Protein AF-A0A1J3JEP8-F1 (afdb_monomer)

Mean predicted aligned error: 2.67 Å

Radius of gyration: 11.99 Å; Cα contacts (8 Å, |Δi|>4): 236; chains: 1; bounding box: 28×28×23 Å

Sequence (93 aa):
DLSGLIGAVNLERLNLKGCTELKILTEEMLQSMTSLVYLNLRSCTSLTSLPKSNMKSLKTLILSGCSSLEEFQMIADNLEALYLEGTALKELP

Nearest PDB structures (foldseek):
  4nkh-assembly2_B  TM=6.931E-01  e=1.834E-01  Salmonella enterica subsp. enterica serovar Typhimurium str. 14028S
  8glv-assembly1_EM  TM=4.695E-01  e=2.590E-01  Chlamydomonas reinhardtii
  7xw7-assembly1_R  TM=6.629E-01  e=2.172E+00  Homo sapiens
  7t9m-assembly1_R  TM=3.738E-01  e=9.170E-01  Homo sapiens
  3bz5-assembly1_A  TM=2.228E-01  e=2.590E-01  unclassified

Secondary structure (DSSP, 8-state):
--GGGTT-TT--EEE-TT-TT-----HHHHHH-TT--EEE-TT-TT--EE-S-B-TT--EEE-TT-TT--EE--B-TT--EEE-TT---SS--

Organism: Noccaea caerulescens (NCBI:txid107243)

Solvent-accessible surface area (backbone atoms only — not comparable to full-atom values): 4785 Å² total; per-residue (Å²): 135,68,72,90,48,53,67,39,42,81,44,39,70,48,80,47,61,57,40,40,85,43,43,74,60,56,39,69,43,56,53,32,28,59,43,26,30,34,42,32,36,30,37,14,38,46,21,38,45,47,39,68,34,70,37,71,47,23,28,35,44,34,36,32,38,11,53,42,23,57,47,78,47,61,44,46,92,52,55,76,45,80,39,58,60,56,37,49,52,88,66,88,126

Foldseek 3Di:
DCVVQQQVCQDAEDAPAQCLVDAEDDQRNQQNPQNHAYDHHHQNCNHQEYDQHENANHAEYHHAQVQNHAYYRYHYPNHNYYHCHNYPHPDDD

InterPro domains:
  IPR032675 Leucine-rich repeat domain superfamily [G3DSA:3.80.10.10] (1-84)

Structure (mmCIF, N/CA/C/O backbone):
data_AF-A0A1J3JEP8-F1
#
_entry.id   AF-A0A1J3JEP8-F1
#
loop_
_atom_site.group_PDB
_atom_site.id
_atom_site.type_symbol
_atom_site.label_atom_id
_atom_site.label_alt_id
_atom_site.label_comp_id
_atom_site.label_asym_id
_atom_site.label_entity_id
_atom_site.label_seq_id
_atom_site.pdbx_PDB_ins_code
_atom_site.Cartn_x
_atom_site.Cartn_y
_atom_site.Cartn_z
_atom_site.occupancy
_atom_site.B_iso_or_equiv
_atom_site.auth_seq_id
_atom_site.auth_comp_id
_atom_site.auth_asym_id
_atom_site.auth_atom_id
_atom_site.pdbx_PDB_model_num
ATOM 1 N N . ASP A 1 1 ? 2.282 -14.088 4.703 1.00 70.94 1 ASP A N 1
ATOM 2 C CA . ASP A 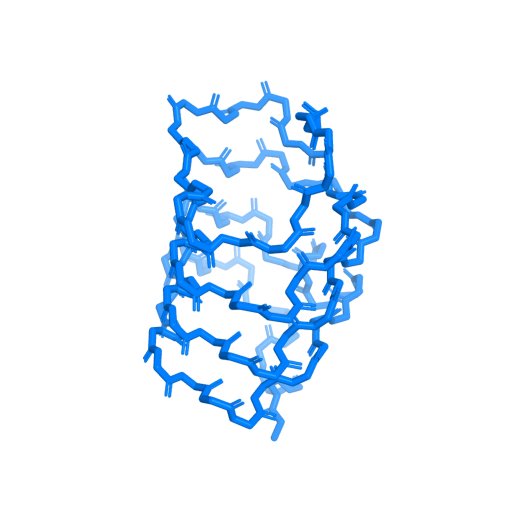1 1 ? 2.637 -12.657 4.554 1.00 70.94 1 ASP A CA 1
ATOM 3 C C . ASP A 1 1 ? 2.92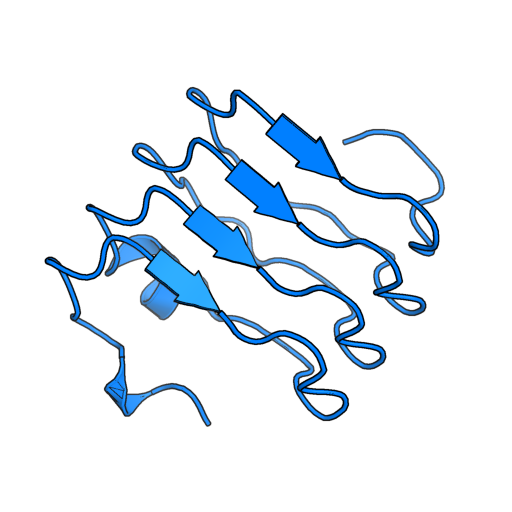2 -12.377 3.074 1.00 70.94 1 ASP A C 1
ATOM 5 O O . ASP A 1 1 ? 2.689 -13.262 2.258 1.00 70.94 1 ASP A O 1
ATOM 9 N N . LEU A 1 2 ? 3.357 -11.165 2.717 1.00 83.94 2 LEU A N 1
ATOM 10 C CA . LEU A 1 2 ? 3.680 -10.772 1.337 1.00 83.94 2 LEU A CA 1
ATOM 11 C C . LEU A 1 2 ? 5.199 -10.719 1.069 1.00 83.94 2 LEU A C 1
ATOM 13 O O . LEU A 1 2 ? 5.621 -10.169 0.056 1.00 83.94 2 LEU A O 1
ATOM 17 N N . SER A 1 3 ? 6.028 -11.288 1.952 1.00 86.38 3 SER A N 1
ATOM 18 C CA . SER A 1 3 ? 7.498 -11.204 1.866 1.00 86.38 3 SER A CA 1
ATOM 19 C C . SER A 1 3 ? 8.066 -11.778 0.565 1.00 86.38 3 SER A C 1
ATOM 21 O O . SER A 1 3 ? 9.044 -11.258 0.040 1.00 86.38 3 SER A O 1
ATOM 23 N N . GLY A 1 4 ? 7.406 -12.783 -0.021 1.00 89.06 4 GLY A N 1
ATOM 24 C CA . GLY A 1 4 ? 7.785 -13.351 -1.319 1.00 89.06 4 GLY A CA 1
ATOM 25 C C . GLY A 1 4 ? 7.636 -12.395 -2.510 1.00 89.06 4 GLY A C 1
ATOM 26 O O . GLY A 1 4 ? 8.053 -12.738 -3.610 1.00 89.06 4 GLY A O 1
ATOM 27 N N . LEU A 1 5 ? 7.040 -11.214 -2.311 1.00 89.81 5 LEU A N 1
ATOM 28 C CA . LEU A 1 5 ? 6.936 -10.171 -3.332 1.00 89.81 5 LEU A CA 1
ATOM 29 C C . LEU A 1 5 ? 8.054 -9.122 -3.242 1.00 89.81 5 LEU A C 1
ATOM 31 O O . LEU A 1 5 ? 8.119 -8.238 -4.097 1.00 89.81 5 LEU A O 1
ATOM 35 N N . ILE A 1 6 ? 8.932 -9.200 -2.237 1.00 90.75 6 ILE A N 1
ATOM 36 C CA . ILE A 1 6 ? 10.109 -8.331 -2.162 1.00 90.75 6 ILE A CA 1
ATOM 37 C C . ILE A 1 6 ? 10.978 -8.592 -3.398 1.00 90.75 6 ILE A C 1
ATOM 39 O O . ILE A 1 6 ? 11.361 -9.726 -3.681 1.00 90.75 6 ILE A O 1
ATOM 43 N N . GLY A 1 7 ? 11.266 -7.533 -4.156 1.00 90.50 7 GLY A N 1
ATOM 44 C CA . GLY A 1 7 ? 12.040 -7.626 -5.397 1.00 90.50 7 GLY A CA 1
ATOM 45 C C . GLY A 1 7 ? 11.218 -7.991 -6.636 1.00 90.50 7 GLY A C 1
ATOM 46 O O . GLY A 1 7 ? 11.795 -8.230 -7.697 1.00 90.50 7 GLY A O 1
ATOM 47 N N . ALA A 1 8 ? 9.882 -7.987 -6.553 1.00 94.12 8 ALA A N 1
ATOM 48 C CA . ALA A 1 8 ? 8.991 -8.115 -7.707 1.00 94.12 8 ALA A CA 1
ATOM 49 C C . ALA A 1 8 ? 8.986 -6.836 -8.576 1.00 94.12 8 ALA A C 1
ATOM 51 O O . ALA A 1 8 ? 7.955 -6.201 -8.788 1.00 94.12 8 ALA A O 1
ATOM 52 N N . VAL A 1 9 ? 10.154 -6.456 -9.101 1.00 95.81 9 VAL A N 1
ATOM 53 C CA . VAL A 1 9 ? 10.415 -5.171 -9.777 1.00 95.81 9 VAL A CA 1
ATOM 54 C C . VAL A 1 9 ? 9.594 -4.948 -11.052 1.00 95.81 9 VAL A C 1
ATOM 56 O O . VAL A 1 9 ? 9.366 -3.805 -11.439 1.00 95.81 9 VAL A O 1
ATOM 59 N N . ASN A 1 10 ? 9.117 -6.023 -11.686 1.00 96.81 10 ASN A N 1
ATOM 60 C CA . ASN A 1 10 ? 8.300 -5.977 -12.906 1.00 96.81 10 ASN A CA 1
ATOM 61 C C . ASN A 1 10 ? 6.788 -6.051 -12.622 1.00 96.81 10 ASN A C 1
ATOM 63 O O . ASN A 1 10 ? 5.991 -6.103 -13.555 1.00 96.81 10 ASN A O 1
ATOM 67 N N . LEU A 1 11 ? 6.371 -6.132 -11.353 1.00 97.00 11 LEU A N 1
ATOM 68 C CA . LEU A 1 11 ? 4.957 -6.231 -11.008 1.00 97.00 11 LEU A CA 1
ATOM 69 C C . LEU A 1 11 ? 4.269 -4.880 -11.238 1.00 97.00 11 LEU A C 1
ATOM 71 O O . LEU A 1 11 ? 4.548 -3.912 -10.540 1.00 97.00 11 LEU A O 1
ATOM 75 N N . GLU A 1 12 ? 3.336 -4.829 -12.187 1.00 98.12 12 GLU A N 1
ATOM 76 C CA . GLU A 1 12 ? 2.599 -3.596 -12.510 1.00 98.12 12 GLU A CA 1
ATOM 77 C C . GLU A 1 12 ? 1.259 -3.472 -11.780 1.00 98.12 12 GLU A C 1
ATOM 79 O O . GLU A 1 12 ? 0.763 -2.368 -11.546 1.00 98.12 12 GLU A O 1
ATOM 84 N N . ARG A 1 13 ? 0.643 -4.606 -11.431 1.00 98.44 13 ARG A N 1
ATOM 85 C CA . ARG A 1 13 ? -0.688 -4.649 -10.819 1.00 98.44 13 ARG A CA 1
ATOM 86 C C . ARG A 1 13 ? -0.702 -5.609 -9.642 1.00 98.44 13 ARG A C 1
ATOM 88 O O . ARG A 1 13 ? -0.489 -6.805 -9.818 1.00 98.44 13 ARG A O 1
ATOM 95 N N . LEU A 1 14 ? -1.034 -5.090 -8.466 1.00 97.19 14 LEU A N 1
ATOM 96 C CA . LEU A 1 14 ? -1.221 -5.872 -7.250 1.00 97.19 14 LEU A CA 1
ATOM 97 C C . LEU A 1 14 ? -2.662 -5.711 -6.761 1.00 97.19 14 LEU A C 1
ATOM 99 O O . LEU A 1 14 ? -3.126 -4.606 -6.477 1.00 97.19 14 LEU A O 1
ATOM 103 N N . ASN A 1 15 ? -3.387 -6.825 -6.683 1.00 98.00 15 ASN A N 1
ATOM 104 C CA . ASN A 1 15 ? -4.763 -6.859 -6.204 1.00 98.00 15 ASN A CA 1
ATOM 105 C C . ASN A 1 15 ? -4.856 -7.715 -4.941 1.00 98.00 15 ASN A C 1
ATOM 107 O O . ASN A 1 15 ? -4.722 -8.932 -5.002 1.00 98.00 15 ASN A O 1
ATOM 111 N N . LEU A 1 16 ? -5.113 -7.052 -3.820 1.00 97.31 16 LEU A N 1
ATOM 112 C CA . LEU A 1 16 ? -5.268 -7.624 -2.484 1.00 97.31 16 LEU A CA 1
ATOM 113 C C . LEU A 1 16 ? -6.689 -7.390 -1.949 1.00 97.31 16 LEU A C 1
ATOM 115 O O . LEU A 1 16 ? -6.913 -7.388 -0.741 1.00 97.31 16 LEU A O 1
ATOM 119 N N . LYS A 1 17 ? -7.661 -7.153 -2.843 1.00 98.38 17 LYS A N 1
ATOM 120 C CA . LYS A 1 17 ? -9.057 -6.917 -2.466 1.00 98.38 17 LYS A CA 1
ATOM 121 C C . LYS A 1 17 ? -9.553 -8.009 -1.517 1.00 98.38 17 LYS A C 1
ATOM 123 O O . LYS A 1 17 ? -9.526 -9.189 -1.858 1.00 98.38 17 LYS A O 1
ATOM 128 N N . GLY A 1 18 ? -10.113 -7.587 -0.387 1.00 98.19 18 GLY A N 1
ATOM 129 C CA . GLY A 1 18 ? -10.736 -8.477 0.588 1.00 98.19 18 GLY A CA 1
ATOM 130 C C . GLY A 1 18 ? -9.748 -9.296 1.417 1.00 98.19 18 GLY A C 1
ATOM 131 O O . GLY A 1 18 ? -10.174 -10.231 2.088 1.00 98.19 18 GLY A O 1
ATOM 132 N N . CYS A 1 19 ? -8.453 -8.965 1.410 1.00 97.62 19 CYS A N 1
ATOM 133 C CA . CYS A 1 19 ? -7.502 -9.508 2.376 1.00 97.62 19 CYS A CA 1
ATOM 134 C C . CYS A 1 19 ? -7.772 -8.898 3.764 1.00 97.62 19 CYS A C 1
ATOM 136 O O . CYS A 1 19 ? -7.046 -8.020 4.218 1.00 97.62 19 CYS A O 1
ATOM 138 N N . THR A 1 20 ? -8.837 -9.344 4.434 1.00 97.19 20 THR A N 1
ATOM 139 C CA . THR A 1 20 ? -9.325 -8.746 5.689 1.00 97.19 20 THR A CA 1
ATOM 140 C C . THR A 1 20 ? -8.310 -8.820 6.817 1.00 97.19 20 THR A C 1
ATOM 142 O O . THR A 1 20 ? -8.243 -7.884 7.594 1.00 97.19 20 THR A O 1
ATOM 145 N N . GLU A 1 21 ? -7.477 -9.863 6.851 1.00 96.12 21 GLU A N 1
ATOM 146 C CA . GLU A 1 21 ? -6.408 -10.049 7.845 1.00 96.12 21 GLU A CA 1
ATOM 147 C C . GLU A 1 21 ? -5.125 -9.253 7.539 1.00 96.12 21 GLU A C 1
ATOM 149 O O . GLU A 1 2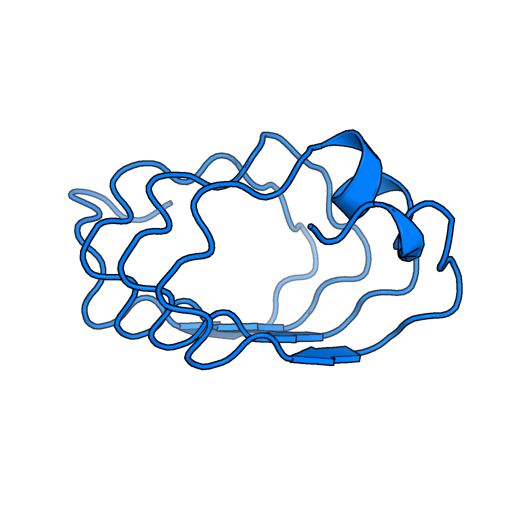1 ? -4.163 -9.299 8.310 1.00 96.12 21 GLU A O 1
ATOM 154 N N . LEU A 1 22 ? -5.059 -8.546 6.404 1.00 94.56 22 LEU A N 1
ATOM 155 C CA . LEU A 1 22 ? -3.898 -7.736 6.046 1.00 94.56 22 LEU A CA 1
ATOM 156 C C . LEU A 1 22 ? -3.845 -6.499 6.942 1.00 94.56 22 LEU A C 1
ATOM 158 O O . LEU A 1 22 ? -4.610 -5.557 6.758 1.00 94.56 22 LEU A O 1
ATOM 162 N N . LYS A 1 23 ? -2.911 -6.502 7.893 1.00 91.19 23 LYS A N 1
ATOM 163 C CA . LYS A 1 23 ? -2.752 -5.400 8.849 1.00 91.19 23 LYS A CA 1
ATOM 164 C C . LYS A 1 23 ? -1.837 -4.289 8.353 1.00 91.19 23 LYS A C 1
ATOM 166 O O . LYS A 1 23 ? -2.105 -3.122 8.610 1.00 91.19 23 LYS A O 1
ATOM 171 N N . ILE A 1 24 ? -0.731 -4.659 7.702 1.00 83.12 24 ILE A N 1
ATOM 172 C CA . ILE A 1 24 ? 0.369 -3.745 7.371 1.00 83.12 24 ILE A CA 1
ATOM 173 C C . ILE A 1 24 ? 0.989 -4.144 6.026 1.00 83.12 24 ILE A C 1
ATOM 175 O O . ILE A 1 24 ? 1.148 -5.330 5.728 1.00 83.12 24 ILE A O 1
ATOM 179 N N . LEU A 1 25 ? 1.380 -3.138 5.244 1.00 89.69 25 LEU A N 1
ATOM 180 C CA . LEU A 1 25 ? 2.329 -3.248 4.133 1.00 89.69 25 LEU A CA 1
ATOM 181 C C . LEU A 1 25 ? 3.654 -2.628 4.596 1.00 89.69 25 LEU A C 1
ATOM 183 O O . LEU A 1 25 ? 3.637 -1.596 5.263 1.00 89.69 25 LEU A O 1
ATOM 187 N N . THR A 1 26 ? 4.798 -3.234 4.280 1.00 89.88 26 THR A N 1
ATOM 188 C CA . THR A 1 26 ? 6.105 -2.681 4.669 1.00 89.88 26 THR A CA 1
ATOM 189 C C . THR A 1 26 ? 6.631 -1.700 3.624 1.00 89.88 26 THR A C 1
ATOM 191 O O . THR A 1 26 ? 6.366 -1.843 2.428 1.00 89.88 26 THR A O 1
ATOM 194 N N . GLU A 1 27 ? 7.402 -0.707 4.075 1.00 90.69 27 GLU A N 1
ATOM 195 C CA . GLU A 1 27 ? 8.078 0.261 3.201 1.00 90.69 27 GLU A CA 1
ATOM 196 C C . GLU A 1 27 ? 8.987 -0.441 2.182 1.00 90.69 27 GLU A C 1
ATOM 198 O O . GLU A 1 27 ? 8.890 -0.167 0.989 1.00 90.69 27 GLU A O 1
ATOM 203 N N . GLU A 1 28 ? 9.800 -1.398 2.640 1.00 91.25 28 GLU A N 1
ATOM 204 C CA . GLU A 1 28 ? 10.706 -2.196 1.803 1.00 91.25 28 GLU A CA 1
ATOM 205 C C . GLU A 1 28 ? 9.974 -2.869 0.634 1.00 91.25 28 GLU A C 1
ATOM 207 O O . GLU A 1 28 ? 10.388 -2.763 -0.521 1.00 91.25 28 GLU A O 1
ATOM 212 N N . MET A 1 29 ? 8.852 -3.534 0.922 1.00 90.31 29 MET A N 1
ATOM 213 C CA . MET A 1 29 ? 8.077 -4.236 -0.093 1.00 90.31 29 MET A CA 1
ATOM 214 C C . MET A 1 29 ? 7.559 -3.264 -1.154 1.00 90.31 29 MET A C 1
ATOM 216 O O . MET A 1 29 ? 7.753 -3.509 -2.343 1.00 90.31 29 MET A O 1
ATOM 220 N N . LEU A 1 30 ? 6.933 -2.161 -0.735 1.00 90.94 30 LEU A N 1
ATOM 221 C CA . LEU A 1 30 ? 6.357 -1.184 -1.658 1.00 90.94 30 LEU A CA 1
ATOM 222 C C . LEU A 1 30 ? 7.434 -0.472 -2.488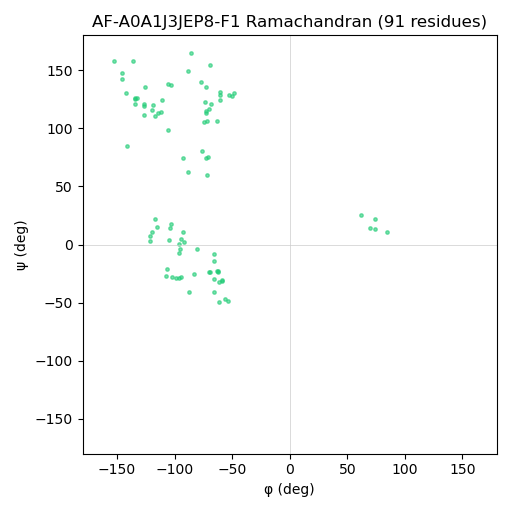 1.00 90.94 30 LEU A C 1
ATOM 224 O O . LEU A 1 30 ? 7.271 -0.332 -3.697 1.00 90.94 30 LEU A O 1
ATOM 228 N N . GLN A 1 31 ? 8.569 -0.107 -1.885 1.00 90.62 31 GLN A N 1
ATOM 229 C CA . GLN A 1 31 ? 9.690 0.504 -2.608 1.00 90.62 31 GLN A CA 1
ATOM 230 C C . GLN A 1 31 ? 10.334 -0.445 -3.625 1.00 90.62 31 GLN A C 1
ATOM 232 O O . GLN A 1 31 ? 10.838 0.013 -4.651 1.00 90.62 31 GLN A O 1
ATOM 237 N N . SER A 1 32 ? 10.307 -1.758 -3.374 1.00 92.38 32 SER A N 1
ATOM 238 C CA . SER A 1 32 ? 10.852 -2.745 -4.313 1.00 92.38 32 SER A CA 1
ATOM 239 C C . SER A 1 32 ? 10.015 -2.897 -5.591 1.00 92.38 32 SER A C 1
ATOM 241 O O . SER A 1 32 ? 10.541 -3.294 -6.630 1.00 92.38 32 SER A O 1
ATOM 243 N N . MET A 1 33 ? 8.724 -2.549 -5.549 1.00 93.12 33 MET A N 1
ATOM 244 C CA . MET A 1 33 ? 7.799 -2.658 -6.682 1.00 93.12 33 MET A CA 1
ATOM 245 C C . MET 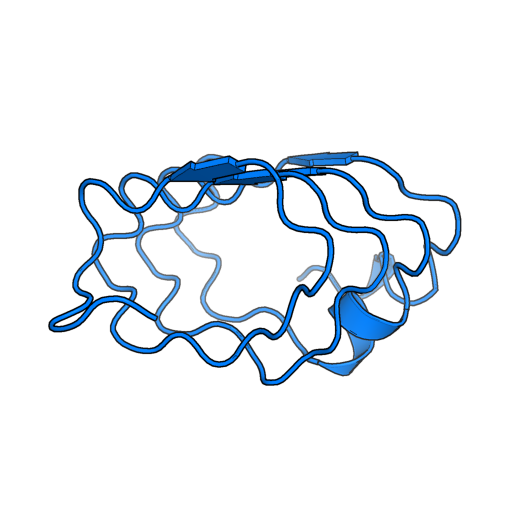A 1 33 ? 7.827 -1.388 -7.539 1.00 93.12 33 MET A C 1
ATOM 247 O O . MET A 1 33 ? 6.838 -0.669 -7.679 1.00 93.12 33 MET A O 1
ATOM 251 N N . THR A 1 34 ? 8.986 -1.097 -8.127 1.00 93.94 34 THR A N 1
ATOM 252 C CA . THR A 1 34 ? 9.236 0.155 -8.861 1.00 93.94 34 THR A CA 1
ATOM 253 C C . THR A 1 34 ? 8.360 0.340 -10.102 1.00 93.94 34 THR A C 1
ATOM 255 O O . THR A 1 34 ? 8.133 1.479 -10.510 1.00 93.94 34 THR A O 1
ATOM 258 N N . SER A 1 35 ? 7.832 -0.743 -10.679 1.00 96.56 35 SER A N 1
ATOM 259 C CA . SER A 1 35 ? 6.918 -0.707 -11.832 1.00 96.56 35 SER A CA 1
ATOM 260 C C . SER A 1 35 ? 5.435 -0.734 -11.447 1.00 96.56 35 SER A C 1
ATOM 262 O O . SER A 1 35 ? 4.593 -0.816 -12.335 1.00 96.56 35 SER A O 1
ATOM 264 N N . LEU A 1 36 ? 5.077 -0.682 -10.156 1.00 97.12 36 LEU A N 1
ATOM 265 C CA . LEU A 1 36 ? 3.681 -0.823 -9.741 1.00 97.12 36 LEU A CA 1
ATOM 266 C C . LEU A 1 36 ? 2.856 0.399 -10.149 1.00 97.12 36 LEU A C 1
ATOM 268 O O . LEU A 1 36 ? 3.070 1.500 -9.651 1.00 97.12 36 LEU A O 1
ATOM 272 N N . VAL A 1 37 ? 1.876 0.180 -11.023 1.00 98.44 37 VAL A N 1
ATOM 273 C CA . VAL A 1 37 ? 0.970 1.209 -11.552 1.00 98.44 37 VAL A CA 1
ATOM 274 C C . VAL A 1 37 ? -0.397 1.159 -10.868 1.00 98.44 37 VAL A C 1
ATOM 276 O O . VAL A 1 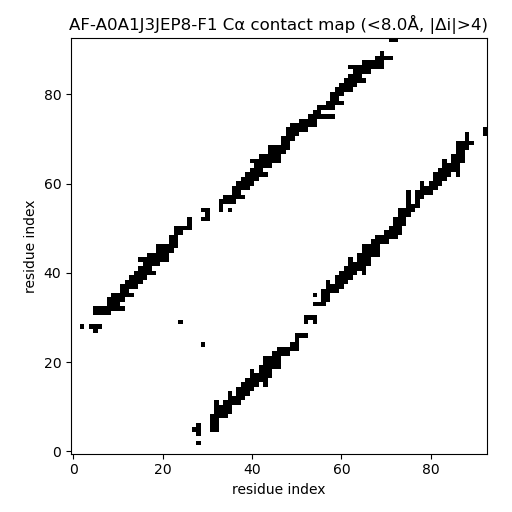37 ? -1.072 2.181 -10.746 1.00 98.44 37 VAL A O 1
ATOM 279 N N . TYR A 1 38 ? -0.804 -0.017 -10.387 1.00 98.69 38 TYR A N 1
ATOM 280 C CA . TYR A 1 38 ? -2.116 -0.249 -9.787 1.00 98.69 38 TYR A CA 1
ATOM 281 C C . TYR A 1 38 ? -2.005 -1.054 -8.490 1.00 98.69 38 TYR A C 1
ATOM 283 O O . TYR A 1 38 ? -1.491 -2.177 -8.491 1.00 98.69 38 TYR A O 1
ATOM 291 N N . LEU A 1 39 ? -2.569 -0.512 -7.410 1.00 97.69 39 LEU A N 1
ATOM 292 C CA . LEU A 1 39 ? -2.688 -1.175 -6.115 1.00 97.69 39 LEU A CA 1
ATOM 293 C C . LEU A 1 39 ? -4.143 -1.153 -5.638 1.00 97.69 39 LEU A C 1
ATOM 295 O O . LEU A 1 39 ? -4.729 -0.095 -5.409 1.00 97.69 39 LEU A O 1
ATOM 299 N N . ASN A 1 40 ? -4.727 -2.336 -5.458 1.00 98.75 40 ASN A N 1
ATOM 300 C CA . ASN A 1 40 ? -6.081 -2.483 -4.938 1.00 98.75 40 ASN A CA 1
ATOM 301 C C . ASN A 1 40 ? -6.082 -3.174 -3.578 1.00 98.75 40 ASN A C 1
ATOM 303 O O . ASN A 1 40 ? -5.785 -4.362 -3.483 1.00 98.75 40 ASN A O 1
ATOM 307 N N . LEU A 1 41 ? -6.473 -2.424 -2.556 1.00 98.00 41 LEU A N 1
ATOM 308 C CA . LEU A 1 41 ? -6.614 -2.845 -1.164 1.00 98.00 41 LEU A CA 1
ATOM 309 C C . LEU A 1 41 ? -8.077 -2.780 -0.709 1.00 98.00 41 LEU A C 1
ATOM 311 O O . LEU A 1 41 ? -8.355 -2.804 0.484 1.00 98.00 41 LEU A O 1
ATOM 315 N N . ARG A 1 42 ? -9.031 -2.680 -1.645 1.00 98.75 42 ARG A N 1
ATOM 316 C CA . ARG A 1 42 ? -10.456 -2.557 -1.332 1.00 98.75 42 ARG A CA 1
ATOM 317 C C . ARG A 1 42 ? -10.891 -3.604 -0.308 1.00 98.75 42 ARG A C 1
ATOM 319 O O . ARG A 1 42 ? -10.683 -4.800 -0.513 1.00 98.75 42 ARG A O 1
ATOM 326 N N . SER A 1 43 ? -11.577 -3.154 0.737 1.00 98.62 43 SER A N 1
ATOM 327 C CA . SER A 1 43 ? -12.108 -4.001 1.810 1.00 98.62 43 SER A CA 1
ATOM 328 C C . SER A 1 43 ? -11.040 -4.765 2.613 1.00 98.62 43 SER A C 1
ATOM 330 O O . SER A 1 43 ? -11.349 -5.802 3.198 1.00 98.62 43 SER A O 1
ATOM 332 N N . CYS A 1 44 ? -9.799 -4.270 2.679 1.00 98.25 44 CYS A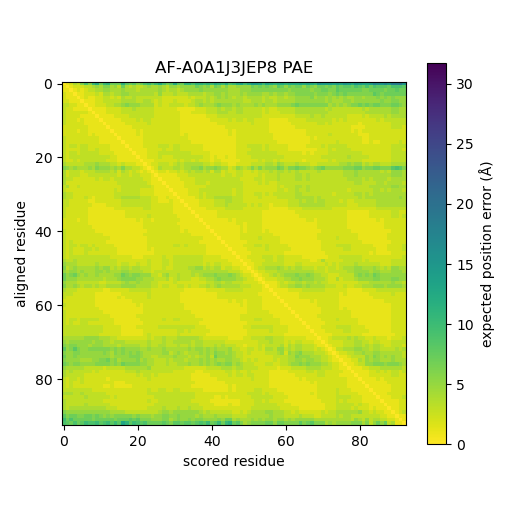 N 1
ATOM 333 C CA . CYS A 1 44 ? -8.809 -4.716 3.664 1.00 98.25 44 CYS A CA 1
ATOM 334 C C . CYS A 1 44 ? -9.135 -4.100 5.032 1.00 98.25 44 CYS A C 1
ATOM 336 O O . CYS A 1 44 ? -8.581 -3.079 5.429 1.00 98.25 44 CYS A O 1
ATOM 338 N N . THR A 1 45 ? -10.095 -4.693 5.739 1.00 98.25 45 THR A N 1
ATOM 339 C CA . THR A 1 45 ? -10.695 -4.095 6.940 1.00 98.25 45 THR A CA 1
ATOM 340 C C . THR A 1 45 ? -9.768 -4.025 8.146 1.00 98.25 45 THR A C 1
ATOM 342 O O . THR A 1 45 ? -10.010 -3.179 8.990 1.00 98.25 45 THR A O 1
ATOM 345 N N . SER A 1 46 ? -8.724 -4.858 8.251 1.00 97.69 46 SER A N 1
ATOM 346 C CA . SER A 1 46 ? -7.724 -4.742 9.328 1.00 97.69 46 SER A CA 1
ATOM 347 C C . SER A 1 46 ? -6.516 -3.872 8.976 1.00 97.69 46 SER A C 1
ATOM 349 O O . SER A 1 46 ? -5.618 -3.753 9.808 1.00 97.69 46 SER A O 1
ATOM 351 N N . LEU A 1 47 ? -6.473 -3.269 7.783 1.00 96.62 47 LEU A N 1
ATOM 352 C CA . LEU A 1 47 ? -5.397 -2.360 7.395 1.00 96.62 47 LEU A CA 1
ATOM 353 C C . LEU A 1 47 ? -5.554 -1.048 8.165 1.00 96.62 47 LEU A C 1
ATOM 355 O O . LEU A 1 47 ? -6.520 -0.321 7.940 1.00 96.62 47 LEU A O 1
ATOM 359 N N . THR A 1 48 ? -4.613 -0.748 9.060 1.00 95.50 48 THR A N 1
ATOM 360 C CA . THR A 1 48 ? -4.693 0.442 9.925 1.00 95.50 48 THR A CA 1
ATOM 361 C C . THR A 1 48 ? -3.926 1.638 9.384 1.00 95.50 48 THR A C 1
ATOM 363 O O . THR A 1 48 ? -4.295 2.784 9.636 1.00 95.50 48 THR A O 1
ATOM 366 N N . SER A 1 49 ? -2.865 1.379 8.621 1.00 92.94 49 SER A N 1
ATOM 367 C CA . SER A 1 49 ? -1.998 2.410 8.062 1.00 92.94 49 SER A CA 1
ATOM 368 C C . SER A 1 49 ? -1.331 1.957 6.764 1.00 92.94 49 SER A C 1
ATOM 370 O O . SER A 1 49 ? -1.177 0.761 6.494 1.00 92.94 49 SER A O 1
ATOM 372 N N . LEU A 1 50 ? -0.915 2.932 5.956 1.00 91.69 50 LEU A N 1
ATOM 373 C CA . LEU A 1 50 ? 0.035 2.727 4.861 1.00 91.69 50 LEU A CA 1
ATOM 374 C C . LEU A 1 50 ? 1.422 3.235 5.274 1.00 91.69 50 LEU A C 1
ATOM 376 O O . LEU A 1 50 ? 1.505 4.316 5.861 1.00 91.69 50 LEU A O 1
ATOM 380 N N . PRO A 1 51 ? 2.510 2.504 4.963 1.00 88.62 51 PRO A N 1
ATOM 381 C CA . PRO A 1 51 ? 3.852 2.925 5.334 1.00 88.62 51 PRO A CA 1
ATOM 382 C C . PRO A 1 51 ? 4.266 4.159 4.530 1.00 88.62 51 PRO A C 1
ATOM 384 O O . PRO A 1 51 ? 3.842 4.357 3.382 1.00 88.62 51 PRO A O 1
ATOM 387 N N . LYS A 1 52 ? 5.181 4.940 5.102 1.00 88.88 52 LYS A N 1
ATOM 388 C CA . LYS A 1 52 ? 5.846 6.017 4.380 1.00 88.88 52 LYS A CA 1
ATOM 389 C C . LYS A 1 52 ? 6.660 5.429 3.231 1.00 88.88 52 LYS A C 1
ATOM 391 O O . LYS A 1 52 ? 7.675 4.783 3.438 1.00 88.88 52 LYS A O 1
ATOM 396 N N . SER A 1 53 ? 6.180 5.605 2.010 1.00 87.38 53 SER A N 1
ATOM 397 C CA . SER A 1 53 ? 6.780 5.030 0.805 1.00 87.38 53 SER A CA 1
ATOM 398 C C . SER A 1 53 ? 6.604 5.991 -0.363 1.00 87.38 53 SER A C 1
ATOM 400 O O . SER A 1 53 ? 5.621 6.728 -0.410 1.00 87.38 53 SER A O 1
ATOM 402 N N . ASN A 1 54 ? 7.573 6.008 -1.282 1.00 89.00 54 ASN A N 1
ATOM 403 C CA . ASN A 1 54 ? 7.511 6.821 -2.495 1.00 89.00 54 ASN A CA 1
ATOM 404 C C . ASN A 1 54 ? 7.219 5.925 -3.704 1.00 89.00 54 ASN A C 1
ATOM 406 O O . ASN A 1 54 ? 8.116 5.283 -4.257 1.00 89.00 54 ASN A O 1
ATOM 410 N N . MET A 1 55 ? 5.951 5.885 -4.098 1.00 92.69 55 MET A N 1
ATOM 411 C CA . MET A 1 55 ? 5.426 5.027 -5.153 1.00 92.69 55 MET A CA 1
ATOM 412 C C . MET A 1 55 ? 5.432 5.758 -6.501 1.00 92.69 55 MET A C 1
ATOM 414 O O . MET A 1 55 ? 4.394 6.176 -7.008 1.00 92.69 55 MET A O 1
ATOM 418 N N . LYS A 1 56 ? 6.621 5.913 -7.095 1.00 89.94 56 LYS A N 1
ATOM 419 C CA . LYS A 1 56 ? 6.832 6.768 -8.281 1.00 89.94 56 LYS A CA 1
ATOM 420 C C . LYS A 1 56 ? 6.003 6.387 -9.509 1.00 89.94 56 LYS A C 1
ATOM 422 O O . LYS A 1 56 ? 5.666 7.268 -10.287 1.00 89.94 56 LYS A O 1
ATOM 427 N N . SER A 1 57 ? 5.690 5.111 -9.712 1.00 95.69 57 SER A N 1
ATOM 428 C CA . SER A 1 57 ? 4.957 4.646 -10.904 1.00 95.69 57 SER A CA 1
ATOM 429 C C . SER A 1 57 ? 3.452 4.500 -10.673 1.00 95.69 57 SER A C 1
ATOM 431 O O . SER A 1 57 ? 2.713 4.232 -11.621 1.00 95.69 57 SER A O 1
ATOM 433 N N . LEU A 1 58 ? 2.993 4.658 -9.429 1.00 97.31 58 LEU A N 1
ATOM 434 C CA . LEU A 1 58 ? 1.628 4.332 -9.043 1.00 97.31 58 LEU A CA 1
ATOM 435 C C . LEU A 1 58 ? 0.656 5.379 -9.579 1.00 97.31 58 LEU A C 1
ATOM 437 O O . LEU A 1 58 ? 0.758 6.557 -9.251 1.00 97.31 58 LEU A O 1
ATOM 441 N N . LYS A 1 59 ? -0.315 4.918 -10.367 1.00 98.31 59 LYS A N 1
ATOM 442 C CA . LYS A 1 59 ? -1.374 5.744 -10.958 1.00 98.31 59 LYS A CA 1
ATOM 443 C C . LYS A 1 59 ? -2.728 5.513 -10.310 1.00 98.31 59 LYS A C 1
ATOM 445 O O . LYS A 1 59 ? -3.569 6.404 -10.318 1.00 98.31 59 LYS A O 1
ATOM 450 N N . THR A 1 60 ? -2.972 4.329 -9.754 1.00 98.69 60 THR A N 1
ATOM 451 C CA . THR A 1 60 ? -4.262 4.000 -9.139 1.00 98.69 60 THR A CA 1
ATOM 452 C C . THR A 1 60 ? -4.080 3.321 -7.794 1.00 98.69 60 THR A C 1
ATOM 454 O O . THR A 1 60 ? -3.438 2.272 -7.703 1.00 98.69 60 THR A O 1
ATOM 457 N N . LEU A 1 61 ? -4.720 3.888 -6.772 1.00 97.88 61 LEU A N 1
ATOM 458 C CA . LEU A 1 61 ? -4.789 3.336 -5.425 1.00 97.88 61 LEU A CA 1
ATOM 459 C C . LEU A 1 61 ? -6.250 3.227 -4.975 1.00 97.88 61 LEU A C 1
ATOM 461 O O . LEU A 1 61 ? -6.973 4.221 -4.907 1.00 97.88 61 LEU A O 1
ATOM 465 N N . ILE A 1 62 ? -6.684 2.007 -4.657 1.00 98.69 62 ILE A N 1
ATOM 466 C CA . ILE A 1 62 ? -8.040 1.735 -4.166 1.00 98.69 62 ILE A CA 1
ATOM 467 C C . ILE A 1 62 ? -7.971 1.292 -2.708 1.00 98.69 62 ILE A C 1
ATOM 469 O O . ILE A 1 62 ? -7.466 0.209 -2.417 1.00 98.69 62 ILE A O 1
ATOM 473 N N . LEU A 1 63 ? -8.524 2.105 -1.811 1.00 98.06 63 LEU A N 1
ATOM 474 C CA . LEU A 1 63 ? -8.627 1.857 -0.368 1.00 98.06 63 LEU A CA 1
ATOM 475 C C . LEU A 1 63 ? -10.087 1.816 0.105 1.00 98.06 63 LEU A C 1
ATOM 477 O O . LEU A 1 63 ? -10.357 1.810 1.306 1.00 98.06 63 LEU A O 1
ATOM 481 N N . SER A 1 64 ? -11.041 1.778 -0.827 1.00 98.56 64 SER A N 1
ATOM 482 C CA . SER A 1 64 ? -12.466 1.774 -0.517 1.00 98.56 64 SER A CA 1
ATOM 483 C C . SER A 1 64 ? -12.823 0.673 0.483 1.00 98.56 64 SER A C 1
ATOM 485 O O . SER A 1 64 ? -12.500 -0.500 0.276 1.00 98.56 64 SER A O 1
ATOM 487 N N . GLY A 1 65 ? -13.526 1.020 1.556 1.00 98.56 65 GLY A N 1
ATOM 488 C CA . GLY A 1 65 ? -13.941 0.079 2.595 1.00 98.56 65 GLY A CA 1
ATOM 489 C C . GLY A 1 65 ? -12.807 -0.463 3.474 1.00 98.56 65 GLY A C 1
ATOM 490 O O . GLY A 1 65 ? -13.031 -1.452 4.171 1.00 98.56 65 GLY A O 1
ATOM 491 N N . CYS A 1 66 ? -11.608 0.131 3.459 1.00 98.19 66 CYS A N 1
ATOM 492 C CA . CYS A 1 66 ? -10.592 -0.099 4.493 1.00 98.19 66 CYS A CA 1
ATOM 493 C C . CYS A 1 66 ? -11.017 0.600 5.795 1.00 98.19 66 CYS A C 1
ATOM 495 O O . CYS A 1 66 ? -10.499 1.653 6.157 1.00 98.19 66 CYS A O 1
ATOM 497 N N . SER A 1 67 ? -12.002 0.024 6.484 1.00 98.12 67 SER A N 1
ATOM 498 C CA . SER A 1 67 ? -12.726 0.654 7.597 1.00 98.12 67 SER A CA 1
ATOM 499 C C . SER A 1 67 ? -11.894 0.942 8.848 1.00 98.12 67 SER A C 1
ATOM 501 O O . SER A 1 67 ? -12.367 1.665 9.715 1.00 98.12 67 SER A O 1
ATOM 503 N N . SER A 1 68 ? -10.696 0.368 8.969 1.00 97.75 68 SER A N 1
ATOM 504 C CA . SER A 1 68 ? -9.764 0.644 10.071 1.00 97.75 68 SER A CA 1
ATOM 505 C C . SER A 1 68 ? -8.587 1.526 9.660 1.00 97.75 68 SER A C 1
ATOM 507 O O . SER A 1 68 ? -7.706 1.757 10.480 1.00 97.75 68 SER A O 1
ATOM 509 N N . LEU A 1 69 ? -8.555 2.018 8.415 1.00 97.12 69 LEU A N 1
ATOM 510 C CA . LEU A 1 69 ? -7.477 2.872 7.930 1.00 97.12 69 LEU A CA 1
ATOM 511 C C . LEU A 1 69 ? -7.620 4.274 8.525 1.00 97.12 69 LEU A C 1
ATOM 513 O O . LEU A 1 69 ? -8.482 5.040 8.094 1.00 97.12 69 LEU A O 1
ATOM 517 N N . GLU A 1 70 ? -6.766 4.592 9.494 1.00 94.44 70 GLU A N 1
ATOM 518 C CA . GLU A 1 70 ? -6.760 5.873 10.213 1.00 94.44 70 GLU A CA 1
ATOM 519 C C . GLU A 1 70 ? -5.582 6.768 9.806 1.00 94.44 70 GLU A C 1
ATOM 521 O O . GLU A 1 70 ? -5.660 7.987 9.954 1.00 94.44 70 GLU A O 1
ATOM 526 N N . GLU A 1 71 ? -4.517 6.183 9.249 1.00 90.44 71 GLU A N 1
ATOM 527 C CA . GLU A 1 71 ? -3.312 6.903 8.834 1.00 90.44 71 GLU A CA 1
ATOM 528 C C . GLU A 1 71 ? -2.949 6.644 7.367 1.00 90.44 71 GLU A C 1
ATOM 530 O O . GLU A 1 71 ? -2.902 5.503 6.896 1.00 90.44 71 GLU A O 1
ATOM 535 N N . PHE A 1 72 ? -2.598 7.715 6.656 1.00 90.75 72 PHE A N 1
ATOM 536 C CA . PHE A 1 72 ? -2.119 7.672 5.279 1.00 90.75 72 PHE A CA 1
ATOM 537 C C . PHE A 1 72 ? -0.780 8.413 5.184 1.00 90.75 72 PHE A C 1
ATOM 539 O O . PHE A 1 72 ? -0.731 9.626 5.352 1.00 90.75 72 PHE A O 1
ATOM 546 N N . GLN A 1 73 ? 0.315 7.684 4.941 1.00 87.88 73 GLN A N 1
ATOM 547 C CA . GLN A 1 73 ? 1.671 8.261 4.872 1.00 87.88 73 GLN A CA 1
ATOM 548 C C . GLN A 1 73 ? 2.370 8.028 3.519 1.00 87.88 73 GLN A C 1
ATOM 550 O O . GLN A 1 73 ? 3.559 8.312 3.369 1.00 87.88 73 GLN A O 1
ATOM 555 N N . MET A 1 74 ? 1.656 7.488 2.530 1.00 88.44 74 MET A N 1
ATOM 556 C CA . MET A 1 74 ? 2.202 7.189 1.205 1.00 88.44 74 MET A CA 1
ATOM 557 C C . MET A 1 74 ? 2.338 8.461 0.361 1.00 88.44 74 MET A C 1
ATOM 559 O O . MET A 1 74 ? 1.446 9.299 0.348 1.00 88.44 74 MET A O 1
ATOM 563 N N . ILE A 1 75 ? 3.430 8.569 -0.395 1.00 86.88 75 ILE A N 1
ATOM 564 C CA . ILE A 1 75 ? 3.656 9.630 -1.380 1.00 86.88 75 ILE A CA 1
ATOM 565 C C . ILE A 1 75 ? 3.612 8.987 -2.771 1.00 86.88 75 ILE A C 1
ATOM 567 O O . ILE A 1 75 ? 4.340 8.028 -3.037 1.00 86.88 75 ILE A O 1
ATOM 571 N N . ALA A 1 76 ? 2.748 9.495 -3.650 1.00 89.94 76 ALA A N 1
ATOM 572 C CA . ALA A 1 76 ? 2.571 8.999 -5.015 1.00 89.94 76 ALA A CA 1
ATOM 573 C C . ALA A 1 76 ? 2.354 10.174 -5.982 1.00 89.94 76 ALA A C 1
ATOM 575 O O . ALA A 1 76 ? 1.224 10.535 -6.297 1.00 89.94 76 ALA A O 1
ATOM 576 N N . ASP A 1 77 ? 3.449 10.772 -6.456 1.00 88.06 77 ASP A N 1
ATOM 577 C CA . ASP A 1 77 ? 3.418 12.009 -7.258 1.00 88.06 77 ASP A CA 1
ATOM 578 C C . ASP A 1 77 ? 2.664 11.866 -8.596 1.00 88.06 77 ASP A C 1
ATOM 580 O O . ASP A 1 77 ? 2.182 12.852 -9.146 1.00 88.06 77 ASP A O 1
ATOM 584 N N . ASN A 1 78 ? 2.553 10.640 -9.121 1.00 94.25 78 ASN A N 1
ATOM 585 C CA . ASN A 1 78 ? 1.909 10.332 -10.403 1.00 94.25 78 ASN A CA 1
ATOM 586 C C . ASN A 1 78 ? 0.504 9.720 -10.249 1.00 94.25 78 ASN A C 1
ATOM 588 O O . ASN A 1 78 ? 0.000 9.091 -11.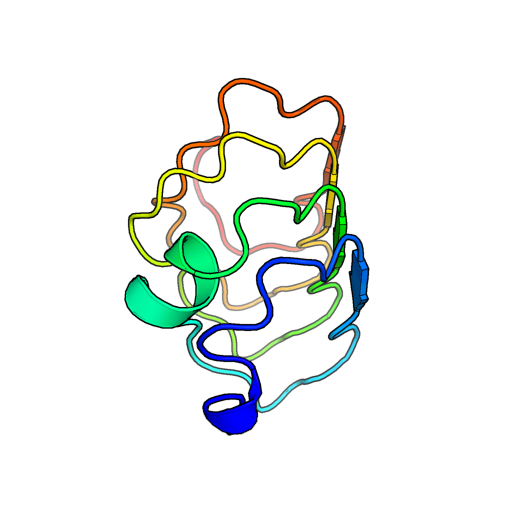182 1.00 94.25 78 ASN A O 1
ATOM 592 N N . LEU A 1 79 ? -0.121 9.866 -9.076 1.00 95.50 79 LEU A N 1
ATOM 593 C CA . LEU A 1 79 ? -1.432 9.288 -8.801 1.00 95.50 79 LEU A CA 1
ATOM 594 C C . LEU A 1 79 ? -2.521 9.974 -9.642 1.00 95.50 79 LEU A C 1
ATOM 596 O O . LEU A 1 79 ? -2.752 11.174 -9.539 1.00 95.50 79 LEU A O 1
ATOM 600 N N . GLU A 1 80 ? -3.216 9.189 -10.460 1.00 97.81 80 GLU A N 1
ATOM 601 C CA . GLU A 1 80 ? -4.308 9.645 -11.328 1.00 97.81 80 GLU A CA 1
ATOM 602 C C . GLU A 1 80 ? -5.683 9.351 -10.707 1.00 97.81 80 GLU A C 1
ATOM 604 O O . GLU A 1 80 ? -6.648 10.070 -10.959 1.00 97.81 80 GLU A O 1
ATOM 609 N N . ALA A 1 81 ? -5.787 8.295 -9.893 1.00 98.19 81 ALA A N 1
ATOM 610 C CA . ALA A 1 81 ? -7.030 7.886 -9.249 1.00 98.19 81 ALA A CA 1
ATOM 611 C C . ALA A 1 81 ? -6.807 7.371 -7.820 1.00 98.19 81 ALA A C 1
ATOM 613 O O . ALA A 1 81 ? -5.996 6.471 -7.579 1.00 98.19 81 ALA A O 1
ATOM 614 N N . LEU A 1 82 ? -7.599 7.908 -6.891 1.00 97.19 82 LEU A N 1
ATOM 615 C CA . LEU A 1 82 ? -7.596 7.560 -5.475 1.00 97.19 82 LEU A CA 1
ATOM 616 C C . LEU A 1 82 ? -9.031 7.340 -4.988 1.00 97.19 82 LEU A C 1
ATOM 618 O O . LEU A 1 82 ? -9.878 8.217 -5.141 1.00 97.19 82 LEU A O 1
ATOM 622 N N . TYR A 1 83 ? -9.292 6.181 -4.384 1.00 98.25 83 TYR A N 1
ATOM 623 C CA . TYR A 1 83 ? -10.604 5.826 -3.837 1.00 98.25 83 TYR A CA 1
ATOM 624 C C . TYR A 1 83 ? -10.492 5.575 -2.332 1.00 98.25 83 TYR A C 1
ATOM 626 O O . TYR A 1 83 ? -9.797 4.647 -1.914 1.00 98.25 83 TYR A O 1
ATOM 634 N N . LEU A 1 84 ? -11.153 6.414 -1.530 1.00 97.38 84 LEU A N 1
ATOM 635 C CA . LEU A 1 84 ? -11.068 6.436 -0.059 1.00 97.38 84 LEU A CA 1
ATOM 636 C C . LEU A 1 84 ? -12.426 6.231 0.626 1.00 97.38 84 LEU A C 1
ATOM 638 O O . LEU A 1 84 ? -12.518 6.317 1.852 1.00 97.38 84 LEU A O 1
ATOM 642 N N . GLU A 1 85 ? -13.503 6.004 -0.127 1.00 97.44 85 GLU A N 1
ATOM 643 C CA . GLU A 1 85 ? -14.839 5.889 0.446 1.00 97.44 85 GLU A CA 1
ATOM 644 C C . GLU A 1 85 ? -14.923 4.724 1.443 1.00 97.44 85 GLU A C 1
ATOM 646 O O . GLU A 1 85 ? -14.495 3.606 1.161 1.00 97.44 85 GLU A O 1
ATOM 651 N N . GLY A 1 86 ? -15.473 4.971 2.633 1.00 97.38 86 GLY A N 1
ATOM 652 C CA . GLY A 1 86 ? -15.544 3.959 3.692 1.00 97.38 86 GLY A CA 1
ATOM 653 C C . GLY A 1 86 ? -14.214 3.668 4.403 1.00 97.38 86 GLY A C 1
ATOM 654 O O . GLY A 1 86 ? -14.074 2.587 4.975 1.00 97.38 86 GLY A O 1
ATOM 655 N N . THR A 1 87 ? -13.248 4.592 4.358 1.00 97.94 87 THR A N 1
ATOM 656 C CA . THR A 1 87 ? -12.080 4.610 5.263 1.00 97.94 87 THR A CA 1
ATOM 657 C C . THR A 1 87 ? -12.403 5.343 6.573 1.00 97.94 87 THR A C 1
ATOM 659 O O . THR A 1 87 ? -13.407 6.052 6.653 1.00 97.94 87 THR A O 1
ATOM 662 N N . ALA A 1 88 ? -11.564 5.174 7.602 1.00 97.31 88 ALA A N 1
ATOM 663 C CA . ALA A 1 88 ? -11.673 5.889 8.882 1.00 97.31 88 ALA A CA 1
ATOM 664 C C . ALA A 1 88 ? -10.827 7.178 8.931 1.00 97.31 88 ALA A C 1
ATOM 666 O O . ALA A 1 88 ? -10.663 7.778 9.997 1.00 97.31 88 ALA A O 1
ATOM 667 N N . LEU A 1 89 ? -10.298 7.617 7.782 1.00 95.75 89 LEU A N 1
ATOM 668 C CA . LEU A 1 89 ? -9.517 8.842 7.668 1.00 95.75 89 LEU A CA 1
ATOM 669 C C . LEU A 1 89 ? -10.366 10.044 8.089 1.00 95.75 89 LEU A C 1
ATOM 671 O O . LEU A 1 89 ? -11.484 10.244 7.612 1.00 95.75 89 LEU A O 1
ATOM 675 N N . LYS A 1 90 ? -9.817 10.850 8.997 1.00 92.44 90 LYS A N 1
ATOM 676 C CA . LYS A 1 90 ? -10.484 12.056 9.506 1.00 92.44 90 LYS A CA 1
ATOM 677 C C . LYS A 1 90 ? -10.301 13.257 8.584 1.00 92.44 90 LYS A C 1
ATOM 679 O O . LYS A 1 90 ? -11.122 14.168 8.597 1.00 92.44 90 LYS A O 1
ATOM 684 N N . GLU A 1 91 ? -9.230 13.247 7.803 1.00 90.19 91 GLU A N 1
ATOM 685 C CA . GLU A 1 91 ? -8.828 14.322 6.904 1.00 90.19 91 GLU A CA 1
ATOM 686 C C . GLU A 1 91 ? -8.396 13.722 5.564 1.00 90.19 91 GLU A C 1
ATOM 688 O O . GLU A 1 91 ? -8.064 12.535 5.479 1.00 90.19 91 GLU A O 1
ATOM 693 N N . LEU A 1 92 ? -8.438 14.538 4.510 1.00 84.75 92 LEU A N 1
ATOM 694 C CA . LEU A 1 92 ? -7.920 1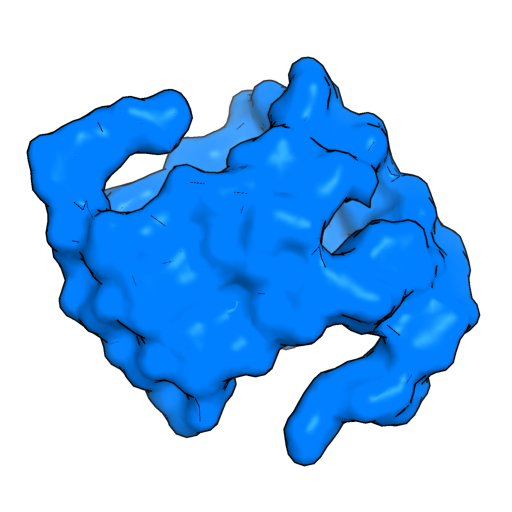4.130 3.210 1.00 84.75 92 LEU A CA 1
ATOM 695 C C . LEU A 1 92 ? -6.381 14.110 3.252 1.00 84.75 92 LEU A C 1
ATOM 697 O O . LEU A 1 92 ? -5.800 15.047 3.803 1.00 84.75 92 LEU A O 1
ATOM 701 N N . PRO A 1 93 ? -5.745 13.063 2.700 1.00 82.44 93 PRO A N 1
ATOM 702 C CA . PRO A 1 93 ? -4.293 12.966 2.600 1.00 82.44 93 PRO A CA 1
ATOM 703 C C . PRO A 1 93 ? -3.680 13.893 1.545 1.00 82.44 93 PRO A C 1
ATOM 705 O O . PRO A 1 93 ? -4.406 14.309 0.610 1.00 82.44 93 PRO A O 1
#

pLDDT: mean 93.95, std 4.93, range [70.94, 98.75]